Protein AF-A0A2V6WMT2-F1 (afdb_monomer_lite)

Foldseek 3Di:
DDFDAWDDDPNFIKTWDWDWDADPVGIDIDIDIGTDDDDPPPPPPPPPPPPPPPQDKDFQDWDWAAWDWDQDPNDTDTRHDIDIDTDIQTDDPPSVVSPVRVVVVCCVVPCHPNNVVRVVVRVVSVVVVVD

Structure (mmCIF, N/CA/C/O backbone):
data_AF-A0A2V6WMT2-F1
#
_entry.id   AF-A0A2V6WMT2-F1
#
loop_
_atom_site.group_PDB
_atom_site.id
_atom_sit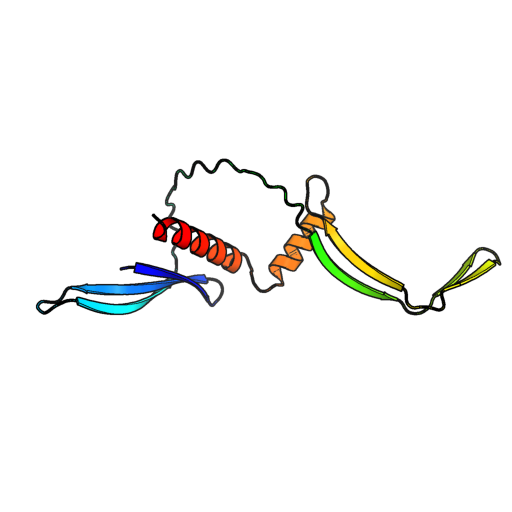e.type_symbol
_atom_site.label_atom_id
_atom_site.label_alt_id
_atom_site.label_comp_id
_atom_site.label_asym_id
_atom_site.label_entity_id
_atom_site.label_seq_id
_atom_site.pdbx_PDB_ins_code
_atom_site.Cartn_x
_atom_site.Cartn_y
_atom_site.Cartn_z
_atom_site.occupancy
_atom_site.B_iso_or_equiv
_atom_site.auth_seq_id
_atom_site.auth_comp_id
_atom_site.auth_asym_id
_atom_site.auth_atom_id
_atom_site.pdbx_PDB_model_num
ATOM 1 N N . MET A 1 1 ? -22.186 -1.987 28.240 1.00 79.44 1 MET A N 1
ATOM 2 C CA . MET A 1 1 ? -21.952 -2.498 26.873 1.00 79.44 1 MET A CA 1
ATOM 3 C C . MET A 1 1 ? -20.519 -2.176 26.512 1.00 79.44 1 MET A C 1
ATOM 5 O O . MET A 1 1 ? -20.097 -1.060 26.785 1.00 79.44 1 MET A O 1
ATOM 9 N N . THR A 1 2 ? -19.805 -3.120 25.910 1.00 86.69 2 THR A N 1
ATOM 10 C CA . THR A 1 2 ? -18.405 -2.937 25.509 1.00 86.69 2 THR A CA 1
ATOM 11 C C . THR A 1 2 ? -18.255 -3.322 24.047 1.00 86.69 2 THR A C 1
ATOM 13 O O . THR A 1 2 ? -18.522 -4.471 23.692 1.00 86.69 2 THR A O 1
ATOM 16 N N . ILE A 1 3 ? -17.851 -2.374 23.197 1.00 87.00 3 ILE A N 1
ATOM 17 C CA . ILE A 1 3 ? -17.506 -2.664 21.801 1.00 87.00 3 ILE A CA 1
ATOM 18 C C . ILE A 1 3 ? -16.121 -3.304 21.791 1.00 87.00 3 ILE A C 1
ATOM 20 O O . ILE A 1 3 ? -15.194 -2.794 22.408 1.00 87.00 3 ILE A O 1
ATOM 24 N N . THR A 1 4 ? -15.999 -4.431 21.098 1.00 85.25 4 THR A N 1
ATOM 25 C CA . THR A 1 4 ? -14.747 -5.197 21.014 1.00 85.25 4 THR A CA 1
ATOM 26 C C . THR A 1 4 ? -14.039 -5.001 19.680 1.00 85.25 4 THR A C 1
ATOM 28 O O . THR A 1 4 ? -12.816 -5.045 19.630 1.00 85.25 4 THR A O 1
ATOM 31 N N . ARG A 1 5 ? -14.797 -4.783 18.597 1.00 81.81 5 ARG A N 1
ATOM 32 C CA . ARG A 1 5 ? -14.277 -4.521 17.249 1.00 81.81 5 ARG A CA 1
ATOM 33 C C . ARG A 1 5 ? -15.369 -3.994 16.326 1.00 81.81 5 ARG A C 1
ATOM 35 O O . ARG A 1 5 ? -16.556 -4.198 16.578 1.00 81.81 5 ARG A O 1
ATOM 42 N N . PHE A 1 6 ? -14.956 -3.433 15.202 1.00 85.25 6 PHE A N 1
ATOM 43 C CA . PHE A 1 6 ? -15.807 -3.151 14.054 1.00 85.25 6 PHE A CA 1
ATOM 44 C C . PHE A 1 6 ? -15.493 -4.111 12.907 1.00 85.25 6 PHE A C 1
ATOM 46 O O . PHE A 1 6 ? -14.350 -4.540 12.725 1.00 85.25 6 PHE A O 1
ATOM 53 N N . VAL A 1 7 ? -16.515 -4.449 12.127 1.00 82.50 7 VAL A N 1
ATOM 54 C CA . VAL A 1 7 ? -16.408 -5.260 10.909 1.00 82.50 7 VAL A CA 1
ATOM 55 C C . VAL A 1 7 ? -17.181 -4.610 9.773 1.00 82.50 7 VAL A C 1
ATOM 57 O O . VAL A 1 7 ? -18.162 -3.913 10.013 1.00 82.50 7 VAL A O 1
ATOM 60 N N . ALA A 1 8 ? -16.759 -4.862 8.537 1.00 80.88 8 ALA A N 1
ATOM 61 C CA . ALA A 1 8 ? -17.549 -4.534 7.357 1.00 80.88 8 ALA A CA 1
ATOM 62 C C . ALA A 1 8 ? -18.468 -5.719 7.018 1.00 80.88 8 ALA A C 1
ATOM 64 O O . ALA A 1 8 ? -17.991 -6.851 6.904 1.00 80.88 8 ALA A O 1
ATOM 65 N N . ARG A 1 9 ? -19.769 -5.476 6.847 1.00 79.25 9 ARG A N 1
ATOM 66 C CA . ARG A 1 9 ? -20.726 -6.430 6.259 1.00 79.25 9 ARG A CA 1
ATOM 67 C C . ARG A 1 9 ? -21.662 -5.683 5.326 1.00 79.25 9 ARG A C 1
ATOM 69 O O . ARG A 1 9 ? -22.117 -4.611 5.691 1.00 79.25 9 ARG A O 1
ATOM 76 N N . ASP A 1 10 ? -21.903 -6.228 4.136 1.00 77.69 10 ASP A N 1
ATOM 77 C CA . ASP A 1 10 ? -22.839 -5.662 3.151 1.00 77.69 10 ASP A CA 1
ATOM 78 C C . ASP A 1 10 ? -22.617 -4.161 2.879 1.00 77.69 10 ASP A C 1
ATOM 80 O O . ASP A 1 10 ? -23.549 -3.386 2.702 1.00 77.69 10 ASP A O 1
ATOM 84 N N . ASN A 1 11 ? -21.342 -3.750 2.855 1.00 75.88 11 ASN A N 1
ATOM 85 C CA . ASN A 1 11 ? -20.913 -2.358 2.691 1.00 75.88 11 ASN A CA 1
ATOM 86 C C . ASN A 1 11 ? -21.409 -1.397 3.798 1.00 75.88 11 ASN A C 1
ATOM 88 O O . ASN A 1 11 ? -21.495 -0.189 3.589 1.00 75.88 11 ASN A O 1
ATOM 92 N N . GLU A 1 12 ? -21.664 -1.915 4.998 1.00 78.38 12 GLU A N 1
ATOM 93 C CA . GLU A 1 12 ? -21.927 -1.156 6.219 1.00 78.38 12 GLU A CA 1
ATOM 94 C C . GLU A 1 12 ? -20.908 -1.507 7.313 1.00 78.38 12 GLU A C 1
ATOM 96 O O . GLU A 1 12 ? -20.399 -2.630 7.402 1.00 78.38 12 GLU A O 1
ATOM 101 N N . ALA A 1 13 ? -20.584 -0.525 8.157 1.00 82.69 13 ALA A N 1
ATOM 102 C CA . ALA A 1 13 ? -19.781 -0.760 9.350 1.00 82.69 13 ALA A CA 1
ATOM 103 C C . ALA A 1 13 ? -20.687 -1.291 10.467 1.00 82.69 13 ALA A C 1
ATOM 105 O O . ALA A 1 13 ? -21.696 -0.674 10.807 1.00 82.69 13 ALA A O 1
ATOM 106 N N . VAL A 1 14 ? -20.302 -2.415 11.062 1.00 87.56 14 VAL A N 1
ATOM 107 C CA . VAL A 1 14 ? -21.027 -3.078 12.148 1.00 87.56 14 VAL A CA 1
ATOM 108 C C . VAL A 1 14 ? -20.121 -3.144 13.372 1.00 87.56 14 VAL A C 1
ATOM 110 O O . VAL A 1 14 ? -19.013 -3.679 13.311 1.00 87.56 14 VAL A O 1
ATOM 113 N N . ALA A 1 15 ? -20.588 -2.604 14.495 1.00 89.00 15 ALA A N 1
ATOM 114 C CA . ALA A 1 15 ? -19.934 -2.734 15.789 1.00 89.00 15 ALA A CA 1
ATOM 115 C C . ALA A 1 15 ? -20.296 -4.086 16.409 1.00 89.00 15 ALA A C 1
ATOM 117 O O . ALA A 1 15 ? -21.474 -4.425 16.510 1.00 89.00 15 ALA A O 1
ATOM 118 N N . VAL A 1 16 ? -19.293 -4.841 16.851 1.00 91.19 16 VAL A N 1
ATOM 119 C CA . VAL A 1 16 ? -19.464 -6.122 17.543 1.00 91.19 16 VAL A CA 1
ATOM 120 C C . VAL A 1 16 ? -18.942 -5.986 18.964 1.00 91.19 16 VAL A C 1
ATOM 122 O O . VAL A 1 16 ? -17.831 -5.501 19.202 1.00 91.19 16 VAL A O 1
ATOM 125 N N . GLY A 1 17 ? -19.734 -6.426 19.933 1.00 91.81 17 GLY A N 1
ATOM 126 C CA . GLY A 1 17 ? -19.382 -6.289 21.335 1.00 91.81 17 GLY A CA 1
ATOM 127 C C . GLY A 1 17 ? -20.230 -7.135 22.260 1.00 91.81 17 GLY A C 1
ATOM 128 O O . GLY A 1 17 ? -21.078 -7.908 21.823 1.00 91.81 17 GLY A O 1
ATOM 129 N N . ASN A 1 18 ? -20.002 -6.948 23.552 1.00 92.56 18 ASN A N 1
ATOM 130 C CA . ASN A 1 18 ? -20.730 -7.636 24.601 1.00 92.56 18 ASN A CA 1
ATOM 131 C C . ASN A 1 18 ? -21.696 -6.658 25.274 1.00 92.56 18 ASN A C 1
ATOM 133 O O . ASN A 1 18 ? -21.309 -5.580 25.744 1.00 92.56 18 ASN A O 1
ATOM 137 N N . LEU A 1 19 ? -22.967 -7.035 25.332 1.00 90.69 19 LEU A N 1
ATOM 138 C CA . LEU A 1 19 ? -23.967 -6.364 26.142 1.00 90.69 19 LEU A CA 1
ATOM 139 C C . LEU A 1 19 ? -24.021 -7.045 27.509 1.00 90.69 19 LEU A C 1
ATOM 141 O O . LEU A 1 19 ? -24.333 -8.228 27.603 1.00 90.69 19 LEU A O 1
ATOM 145 N N . THR A 1 20 ? -23.717 -6.284 28.556 1.00 92.94 20 THR A N 1
ATOM 146 C CA . THR A 1 20 ? -23.836 -6.723 29.948 1.00 92.94 20 THR A CA 1
ATOM 147 C C . THR A 1 20 ? -25.136 -6.181 30.523 1.00 92.94 20 THR A C 1
ATOM 149 O O . THR A 1 20 ? -25.320 -4.964 30.569 1.00 92.94 20 THR A O 1
ATOM 152 N N . ILE A 1 21 ? -26.017 -7.079 30.955 1.00 91.38 21 ILE A N 1
ATOM 153 C CA . ILE A 1 21 ? -27.312 -6.780 31.564 1.00 91.38 21 ILE A CA 1
ATOM 154 C C . ILE A 1 21 ? -27.228 -7.167 33.048 1.00 91.38 21 ILE A C 1
ATOM 156 O O . ILE A 1 21 ? -27.055 -8.351 33.352 1.00 91.38 21 ILE A O 1
ATOM 160 N N . PRO A 1 22 ? -27.326 -6.213 33.987 1.00 90.81 22 PRO A N 1
ATOM 161 C CA . PRO A 1 22 ? -27.422 -6.524 35.409 1.00 90.81 22 PRO A CA 1
ATOM 162 C C . PRO A 1 22 ? -28.707 -7.307 35.711 1.00 90.81 22 PRO A C 1
ATOM 164 O O . PRO A 1 22 ? -29.770 -7.014 35.169 1.00 90.81 22 PRO A O 1
ATOM 167 N N . THR A 1 23 ? -28.618 -8.285 36.602 1.00 90.44 23 THR A N 1
ATOM 168 C CA . THR A 1 23 ? -29.734 -9.105 37.089 1.00 90.44 23 THR A CA 1
ATOM 169 C C . THR A 1 23 ? -29.702 -9.146 38.615 1.00 90.44 23 THR A C 1
ATOM 171 O O . THR A 1 23 ? -28.683 -8.827 39.225 1.00 90.44 23 THR A O 1
ATOM 174 N N . ALA A 1 24 ? -30.790 -9.586 39.249 1.00 87.75 24 ALA A N 1
ATOM 175 C CA . ALA A 1 24 ? -30.844 -9.714 40.708 1.00 87.75 24 ALA A CA 1
ATOM 176 C C . ALA A 1 24 ? -29.779 -10.675 41.286 1.00 87.75 24 ALA A C 1
ATOM 178 O O . ALA A 1 24 ? -29.438 -10.572 42.459 1.00 87.75 24 ALA A O 1
ATOM 179 N N . THR A 1 25 ? -29.241 -11.591 40.472 1.00 90.69 25 THR A N 1
ATOM 180 C CA . THR A 1 25 ? -28.282 -12.632 40.882 1.00 90.69 25 THR A CA 1
ATOM 181 C C . THR A 1 25 ? -26.871 -12.442 40.309 1.00 90.69 25 THR A C 1
ATOM 183 O O . THR A 1 25 ? -26.028 -13.318 40.482 1.00 90.69 25 THR A O 1
ATOM 186 N N . GLY A 1 26 ? -26.591 -11.343 39.600 1.00 90.56 26 GLY A N 1
ATOM 187 C CA . GLY A 1 26 ? -25.306 -11.123 38.921 1.00 90.56 26 GLY A CA 1
ATOM 188 C C . GLY A 1 26 ? -25.465 -10.343 37.618 1.00 90.56 26 GLY A C 1
ATOM 189 O O . GLY A 1 26 ? -26.318 -9.468 37.523 1.00 90.56 26 GLY A O 1
ATOM 190 N N . ALA A 1 27 ? -24.688 -10.662 36.583 1.00 90.38 27 ALA A N 1
ATOM 191 C CA . ALA A 1 27 ? -24.825 -10.038 35.267 1.00 90.38 27 ALA A CA 1
ATOM 192 C C . ALA A 1 27 ? -24.872 -11.086 34.151 1.00 90.38 27 ALA A C 1
ATOM 194 O O . ALA A 1 27 ? -24.102 -12.044 34.156 1.00 90.38 27 ALA A O 1
ATOM 195 N N . MET A 1 28 ? -25.756 -10.880 33.178 1.00 92.00 28 MET A N 1
ATOM 196 C CA . MET A 1 28 ? -25.826 -11.670 31.953 1.00 92.00 28 MET A CA 1
ATOM 197 C C . MET A 1 28 ? -25.044 -10.949 30.852 1.00 92.00 28 MET A C 1
ATOM 199 O O . MET A 1 28 ? -25.241 -9.754 30.641 1.00 92.00 28 MET A O 1
ATOM 203 N N . VAL A 1 29 ? -24.146 -11.655 30.161 1.00 91.25 29 VAL A N 1
ATOM 204 C CA . VAL A 1 29 ? -23.325 -11.098 29.075 1.00 91.25 29 VAL A CA 1
ATOM 205 C C . VAL A 1 29 ? -23.680 -11.800 27.771 1.00 91.25 29 VAL A C 1
ATOM 207 O O . VAL A 1 29 ? -23.605 -13.023 27.695 1.00 91.25 29 VAL A O 1
ATOM 210 N N . MET A 1 30 ? -24.058 -11.034 26.748 1.00 92.44 30 MET A N 1
ATOM 211 C CA . MET A 1 30 ? -24.446 -11.567 25.438 1.00 92.44 30 MET A CA 1
ATOM 212 C C . MET A 1 30 ? -23.692 -10.857 24.307 1.00 92.44 30 MET A C 1
ATOM 214 O O . MET A 1 30 ? -23.537 -9.633 24.367 1.00 92.44 30 MET A O 1
ATOM 218 N N . PRO A 1 31 ? -23.241 -11.579 23.264 1.00 89.94 31 PRO A N 1
ATOM 219 C CA . PRO A 1 31 ? -22.673 -10.949 22.083 1.00 89.94 31 PRO A CA 1
ATOM 220 C C . PRO A 1 31 ? -23.774 -10.235 21.294 1.00 89.94 31 PRO A C 1
ATOM 222 O O . PRO A 1 31 ? -24.850 -10.784 21.058 1.00 89.94 31 PRO A O 1
ATOM 225 N N . VAL A 1 32 ? -23.490 -9.012 20.864 1.00 90.56 32 VAL A N 1
ATOM 226 C CA . VAL A 1 32 ? -24.377 -8.191 20.039 1.00 90.56 32 VAL A CA 1
ATOM 227 C C . VAL A 1 32 ? -23.607 -7.622 18.851 1.00 90.56 32 VAL A C 1
ATOM 229 O O . VAL A 1 32 ? -22.411 -7.332 18.943 1.00 90.56 32 VAL A O 1
ATOM 232 N N . ALA A 1 33 ? -24.306 -7.457 17.731 1.00 88.81 33 ALA A N 1
ATOM 233 C CA . ALA A 1 33 ? -23.818 -6.767 16.546 1.00 88.81 33 ALA A CA 1
ATOM 234 C C . ALA A 1 33 ? -24.833 -5.690 16.156 1.00 88.81 33 ALA A C 1
ATOM 236 O O . ALA A 1 33 ? -26.036 -5.946 16.179 1.00 88.81 33 ALA A O 1
ATOM 237 N N . MET A 1 34 ? -24.361 -4.488 15.839 1.00 86.69 34 MET A N 1
ATOM 238 C CA . MET A 1 34 ? -25.227 -3.354 15.514 1.00 86.69 34 MET A CA 1
ATOM 239 C C . MET A 1 34 ? -24.599 -2.454 14.456 1.00 86.69 34 MET A C 1
ATOM 241 O O . MET A 1 34 ? -23.382 -2.261 14.440 1.00 86.69 34 MET A O 1
ATOM 245 N N . ASN A 1 35 ? -25.432 -1.897 13.580 1.00 85.50 35 ASN A N 1
ATOM 246 C CA . ASN A 1 35 ? -24.966 -1.024 12.507 1.00 85.50 35 ASN A CA 1
ATOM 247 C C . ASN A 1 35 ? -24.485 0.305 13.097 1.00 85.50 35 ASN A C 1
ATOM 249 O O . ASN A 1 35 ? -25.105 0.874 13.999 1.00 85.50 35 ASN A O 1
ATOM 253 N N . VAL A 1 36 ? -23.362 0.804 12.587 1.00 80.06 36 VAL A N 1
ATOM 254 C CA . VAL A 1 36 ? -22.799 2.086 13.004 1.00 80.06 36 VAL A CA 1
ATOM 255 C C . VAL A 1 36 ? -23.546 3.201 12.285 1.00 80.06 36 VAL A C 1
ATOM 257 O O . VAL A 1 36 ? -23.329 3.462 11.103 1.00 80.06 36 VAL A O 1
ATOM 260 N N . VAL A 1 37 ? -24.415 3.895 13.015 1.00 76.19 37 VAL A N 1
ATOM 261 C CA . VAL A 1 37 ? -25.040 5.128 12.532 1.00 76.19 37 VAL A CA 1
ATOM 262 C C . VAL A 1 37 ? -24.032 6.265 12.685 1.00 76.19 37 VAL A C 1
ATOM 264 O O . VAL A 1 37 ? -23.467 6.459 13.762 1.00 76.19 37 VAL A O 1
ATOM 267 N N . ARG A 1 38 ? -23.786 7.022 11.609 1.00 61.66 38 ARG A N 1
ATOM 268 C CA . ARG A 1 38 ? -22.893 8.190 11.625 1.00 61.66 38 ARG A CA 1
ATOM 269 C C . ARG A 1 38 ? -23.488 9.289 12.511 1.00 61.66 38 ARG A C 1
ATOM 271 O O . ARG A 1 38 ? -24.209 10.155 12.032 1.00 61.66 38 ARG A O 1
ATOM 278 N N . GLY A 1 39 ? -23.191 9.254 13.805 1.00 57.19 39 GLY A N 1
ATOM 279 C CA . GLY A 1 39 ? -23.400 10.392 14.690 1.00 57.19 39 GLY A CA 1
ATOM 280 C C . GLY A 1 39 ? -22.332 11.448 14.419 1.00 57.19 39 GLY A C 1
ATOM 281 O O . GLY A 1 39 ? -21.149 11.122 14.327 1.00 57.19 39 GLY A O 1
ATOM 282 N N . THR A 1 40 ? -22.716 12.717 14.307 1.00 45.00 40 THR A N 1
ATOM 283 C CA . THR A 1 40 ? -21.773 13.844 14.299 1.00 45.00 40 THR A CA 1
ATOM 284 C C . THR A 1 40 ? -21.232 14.065 15.713 1.00 45.00 40 THR A C 1
ATOM 286 O O . THR A 1 40 ? -21.515 15.076 16.351 1.00 45.00 40 THR A O 1
ATOM 289 N N . ALA A 1 41 ? -20.481 13.105 16.249 1.00 48.19 41 ALA A N 1
ATOM 290 C CA . ALA A 1 41 ? -19.654 13.360 17.415 1.00 48.19 41 ALA A CA 1
ATOM 291 C C . ALA A 1 41 ? -18.445 14.163 16.925 1.00 48.19 41 ALA A C 1
ATOM 293 O O . ALA A 1 41 ? -17.525 13.610 16.322 1.00 48.19 41 ALA A O 1
ATOM 294 N N . GLN A 1 42 ? -18.470 15.483 17.131 1.00 41.38 42 GLN A N 1
ATOM 295 C CA . GLN A 1 42 ? -17.279 16.316 16.997 1.00 41.38 42 GLN A CA 1
ATOM 296 C C . GLN A 1 42 ? -16.304 15.912 18.100 1.00 41.38 42 GLN A C 1
ATOM 298 O O . GLN A 1 42 ? -16.263 16.492 19.180 1.00 41.38 42 GLN A O 1
ATOM 303 N N . LEU A 1 43 ? -15.525 14.871 17.833 1.00 45.12 43 LEU A N 1
ATOM 304 C CA . LEU A 1 43 ? -14.308 14.624 18.573 1.00 45.12 43 LEU A CA 1
ATOM 305 C C . LEU A 1 43 ? -13.365 15.760 18.186 1.00 45.12 43 LEU A C 1
ATOM 307 O O . LEU A 1 43 ? -12.844 15.782 17.071 1.00 45.12 43 LEU A O 1
ATOM 311 N N . THR A 1 44 ? -13.155 16.719 19.084 1.00 41.50 44 THR A N 1
ATOM 312 C CA . THR A 1 44 ? -12.048 17.675 18.993 1.00 41.50 44 THR A CA 1
ATOM 313 C C . THR A 1 44 ? -10.744 16.919 19.252 1.00 41.50 44 THR A C 1
ATOM 315 O O . THR A 1 44 ? -10.066 17.123 20.254 1.00 41.50 44 THR A O 1
ATOM 318 N N . GLN A 1 45 ? -10.414 15.971 18.375 1.00 40.09 45 GLN A N 1
ATOM 319 C CA . GLN A 1 45 ? -9.081 15.411 18.306 1.00 40.09 45 GLN A CA 1
ATOM 320 C C . GLN A 1 45 ? -8.219 16.487 17.673 1.00 40.09 45 GLN A C 1
ATOM 322 O O . GLN A 1 45 ? -8.245 16.701 16.461 1.00 40.09 45 GLN A O 1
ATOM 327 N N . GLN A 1 46 ? -7.450 17.170 18.512 1.00 40.81 46 GLN A N 1
ATOM 328 C CA . GLN A 1 46 ? -6.274 17.899 18.075 1.00 40.81 46 GLN A CA 1
ATOM 329 C C . GLN A 1 46 ? -5.223 16.871 17.644 1.00 40.81 46 GLN A C 1
ATOM 331 O O . GLN A 1 46 ? -4.218 16.649 18.309 1.00 40.81 46 GLN A O 1
ATOM 336 N N . ALA A 1 47 ? -5.504 16.190 16.534 1.00 40.72 47 ALA A N 1
ATOM 337 C CA . ALA A 1 47 ? -4.505 15.468 15.786 1.00 40.72 47 ALA A CA 1
ATOM 338 C C . ALA A 1 47 ? -3.606 16.543 15.186 1.00 40.72 47 ALA A C 1
ATOM 340 O O . ALA A 1 47 ? -3.990 17.233 14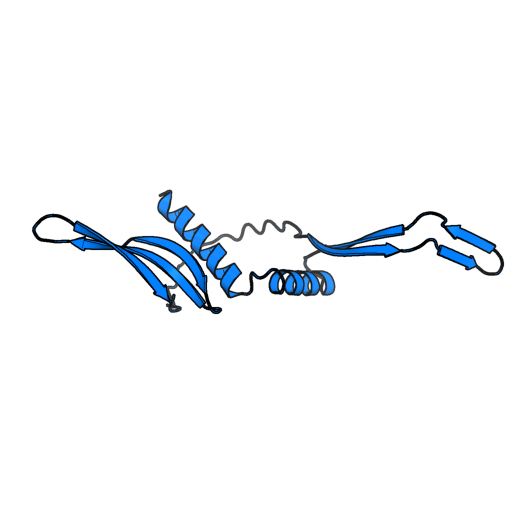.244 1.00 40.72 47 ALA A O 1
ATOM 341 N N . THR A 1 48 ? -2.416 16.724 15.747 1.00 36.22 48 THR A N 1
ATOM 342 C CA . THR A 1 48 ? -1.320 17.228 14.934 1.00 36.22 48 THR A CA 1
ATOM 343 C C . THR A 1 48 ? -1.118 16.172 13.851 1.00 36.22 48 THR A C 1
ATOM 345 O O . THR A 1 48 ? -0.810 15.022 14.177 1.00 36.22 48 THR A O 1
ATOM 348 N N . PRO A 1 49 ? -1.350 16.478 12.563 1.00 40.84 49 PRO A N 1
ATOM 349 C CA . PRO A 1 49 ? -0.956 15.553 11.530 1.00 40.84 49 PRO A CA 1
ATOM 350 C C . PRO A 1 49 ? 0.570 15.586 11.538 1.00 40.84 49 PRO A C 1
ATOM 352 O O . PRO A 1 49 ? 1.197 16.425 10.897 1.00 40.84 49 PRO A O 1
ATOM 355 N N . ALA A 1 50 ? 1.191 14.669 12.276 1.00 40.19 50 ALA A N 1
ATOM 356 C CA . ALA A 1 50 ? 2.484 14.178 11.859 1.00 40.19 50 ALA A CA 1
ATOM 357 C C . ALA A 1 50 ? 2.214 13.485 10.520 1.00 40.19 50 ALA A C 1
ATOM 359 O O . ALA A 1 50 ? 1.908 12.296 10.463 1.00 40.19 50 ALA A O 1
ATOM 360 N N . GLN A 1 51 ? 2.232 14.275 9.442 1.00 40.59 51 GLN A N 1
ATOM 361 C CA . GLN A 1 51 ? 2.362 13.783 8.085 1.00 40.59 51 GLN A CA 1
ATOM 362 C C . GLN A 1 51 ? 3.722 13.102 8.024 1.00 40.59 51 GLN A C 1
ATOM 364 O O . GLN A 1 51 ? 4.710 13.656 7.549 1.00 40.59 51 GLN A O 1
ATOM 369 N N . ILE A 1 52 ? 3.767 11.863 8.500 1.00 35.78 52 ILE A N 1
ATOM 370 C CA . ILE A 1 52 ? 4.671 10.900 7.924 1.00 35.78 52 ILE A CA 1
ATOM 371 C C . ILE A 1 52 ? 4.151 10.742 6.501 1.00 35.78 52 ILE A C 1
ATOM 373 O O . ILE A 1 52 ? 3.256 9.947 6.223 1.00 35.78 52 ILE A O 1
ATOM 377 N N . THR A 1 53 ? 4.678 11.564 5.595 1.00 42.34 53 THR A N 1
ATOM 378 C CA . THR A 1 53 ? 4.653 11.302 4.160 1.00 42.34 53 THR A CA 1
ATOM 379 C C . THR A 1 53 ? 5.565 10.105 3.922 1.00 42.34 53 THR A C 1
ATOM 381 O O . THR A 1 53 ? 6.598 10.186 3.268 1.00 42.34 53 THR A O 1
ATOM 384 N N . GLN A 1 54 ? 5.197 8.956 4.494 1.00 45.62 54 GLN A N 1
ATOM 385 C CA . GLN A 1 54 ? 5.629 7.696 3.938 1.00 45.62 54 GLN A CA 1
ATOM 386 C C . GLN A 1 54 ? 5.047 7.723 2.543 1.00 45.62 54 GLN A C 1
ATOM 388 O O . GLN A 1 54 ? 3.831 7.702 2.360 1.00 45.62 54 GLN A O 1
ATOM 393 N N . GLN A 1 55 ? 5.937 7.933 1.586 1.00 54.31 55 GLN A N 1
ATOM 394 C CA . GLN A 1 55 ? 5.643 7.910 0.177 1.00 54.31 55 GLN A CA 1
ATOM 395 C C . GLN A 1 55 ? 5.134 6.498 -0.103 1.00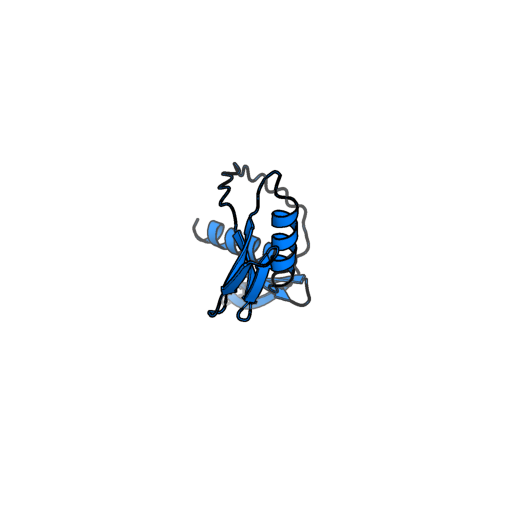 54.31 55 GLN A C 1
ATOM 397 O O . GLN A 1 55 ? 5.911 5.566 -0.299 1.00 54.31 55 GLN A O 1
ATOM 402 N N . ALA A 1 56 ? 3.823 6.313 0.044 1.00 66.38 56 ALA A N 1
ATOM 403 C CA . ALA A 1 56 ? 3.205 5.014 -0.074 1.00 66.38 56 ALA A CA 1
ATOM 404 C C . ALA A 1 56 ? 3.338 4.627 -1.541 1.00 66.38 56 ALA A C 1
ATOM 406 O O . ALA A 1 56 ? 2.835 5.314 -2.437 1.00 66.38 56 ALA A O 1
ATOM 407 N N . THR A 1 57 ? 4.122 3.583 -1.782 1.00 75.00 57 THR A N 1
ATOM 408 C CA . THR A 1 57 ? 4.236 2.987 -3.103 1.00 75.00 57 THR A CA 1
ATOM 409 C C . THR A 1 57 ? 3.240 1.846 -3.176 1.00 75.00 57 THR A C 1
ATOM 411 O O . THR A 1 57 ? 3.145 1.039 -2.253 1.00 75.00 57 THR A O 1
ATOM 414 N N . CYS A 1 58 ? 2.465 1.800 -4.254 1.00 79.62 58 CYS A N 1
ATOM 415 C CA . CYS A 1 58 ? 1.555 0.691 -4.517 1.00 79.62 58 CYS A CA 1
ATOM 416 C C . CYS A 1 58 ? 2.090 -0.067 -5.723 1.00 79.62 58 CYS A C 1
ATOM 418 O O . CYS A 1 58 ? 2.402 0.539 -6.754 1.00 79.62 58 CYS A O 1
ATOM 420 N N . GLN A 1 59 ? 2.219 -1.386 -5.600 1.00 81.12 59 GLN A N 1
ATOM 421 C CA . GLN A 1 59 ? 2.544 -2.224 -6.746 1.00 81.12 59 GLN A CA 1
ATOM 422 C C . GLN A 1 59 ? 1.352 -2.208 -7.708 1.00 81.12 59 GLN A C 1
ATOM 424 O O . GLN A 1 59 ? 0.248 -2.577 -7.320 1.00 81.12 59 GLN A O 1
ATOM 429 N N . ILE A 1 60 ? 1.574 -1.780 -8.953 1.00 84.44 60 ILE A N 1
ATOM 430 C CA . ILE A 1 60 ? 0.508 -1.669 -9.958 1.00 84.44 60 ILE A CA 1
ATOM 431 C C . ILE A 1 60 ? 0.520 -2.869 -10.893 1.00 84.44 60 ILE A C 1
ATOM 433 O O . ILE A 1 60 ? -0.509 -3.504 -11.102 1.00 84.44 60 ILE A O 1
ATOM 437 N N . LEU A 1 61 ? 1.681 -3.176 -11.471 1.00 82.94 61 LEU A N 1
ATOM 438 C CA . LEU A 1 61 ? 1.797 -4.229 -12.471 1.00 82.94 61 LEU A CA 1
ATOM 439 C C . LEU A 1 61 ? 3.198 -4.834 -12.463 1.00 82.94 61 LEU A C 1
ATOM 441 O O . LEU A 1 61 ? 4.199 -4.116 -12.448 1.00 82.94 61 LEU A O 1
ATOM 445 N N . ASN A 1 62 ? 3.250 -6.161 -12.525 1.00 87.94 62 ASN A N 1
ATOM 446 C CA . ASN A 1 62 ? 4.439 -6.900 -12.919 1.00 87.94 62 ASN A CA 1
ATOM 447 C C . ASN A 1 62 ? 4.212 -7.414 -14.343 1.00 87.94 62 ASN A C 1
ATOM 449 O O . ASN A 1 62 ? 3.237 -8.119 -14.600 1.00 87.94 62 ASN A O 1
ATOM 453 N N . LEU A 1 63 ? 5.086 -7.024 -15.266 1.00 87.56 63 LEU A N 1
ATOM 454 C CA . LEU A 1 63 ? 5.014 -7.437 -16.660 1.00 87.56 63 LEU A CA 1
ATOM 455 C C . LEU A 1 63 ? 6.326 -8.102 -17.049 1.00 87.56 63 LEU A C 1
ATOM 457 O O . LEU A 1 63 ? 7.384 -7.484 -16.981 1.00 87.56 63 LEU A O 1
ATOM 461 N N . THR A 1 64 ? 6.251 -9.352 -17.491 1.00 91.19 64 THR A N 1
ATOM 462 C CA . THR A 1 64 ? 7.393 -10.038 -18.097 1.00 91.19 64 THR A CA 1
ATOM 463 C C . THR A 1 64 ? 7.238 -9.974 -19.607 1.00 91.19 64 THR A C 1
ATOM 465 O O . THR A 1 64 ? 6.317 -10.563 -20.171 1.00 91.19 64 THR A O 1
ATOM 468 N N . LEU A 1 65 ? 8.120 -9.226 -20.257 1.00 91.19 65 LEU A N 1
ATOM 469 C CA . LEU A 1 65 ? 8.196 -9.158 -21.708 1.00 91.19 65 LEU A CA 1
ATOM 470 C C . LEU A 1 65 ? 8.999 -10.349 -22.231 1.00 91.19 65 LEU A C 1
ATOM 472 O O . LEU A 1 65 ? 10.018 -10.729 -21.650 1.00 91.19 65 LEU A O 1
ATOM 476 N N . ALA A 1 66 ? 8.545 -10.914 -23.348 1.00 91.94 66 ALA A N 1
ATOM 477 C CA . ALA A 1 66 ? 9.307 -11.901 -24.102 1.00 91.94 66 ALA A CA 1
ATOM 478 C C . ALA A 1 66 ? 10.621 -11.288 -24.639 1.00 91.94 66 ALA A C 1
ATOM 480 O O . ALA A 1 66 ? 10.746 -10.060 -24.672 1.00 91.94 66 ALA A O 1
ATOM 481 N N . PRO A 1 67 ? 11.591 -12.117 -25.069 1.00 94.56 67 PRO A N 1
ATOM 482 C CA . PRO A 1 67 ? 12.788 -11.643 -25.760 1.00 94.56 67 PRO A CA 1
ATOM 483 C C . PRO A 1 67 ? 12.452 -10.662 -26.891 1.00 94.56 67 PRO A C 1
ATOM 485 O O . PRO A 1 67 ? 11.473 -10.853 -27.618 1.00 94.56 67 PRO A O 1
ATOM 488 N N . LEU A 1 68 ? 13.248 -9.601 -27.020 1.00 94.00 68 LEU A N 1
ATOM 489 C CA . LEU A 1 68 ? 12.988 -8.500 -27.950 1.00 94.00 68 LEU A CA 1
ATOM 490 C C . LEU A 1 68 ? 14.080 -8.420 -29.012 1.00 94.00 68 LEU A C 1
ATOM 492 O O . LEU A 1 68 ? 15.262 -8.565 -28.709 1.00 94.00 68 LEU A O 1
ATOM 496 N N . THR A 1 69 ? 13.684 -8.085 -30.236 1.00 92.94 69 THR A N 1
ATOM 497 C CA . THR A 1 69 ? 14.611 -7.738 -31.316 1.00 92.94 69 THR A CA 1
ATOM 498 C C . THR A 1 69 ? 14.275 -6.342 -31.816 1.00 92.94 69 THR A C 1
ATOM 500 O O . THR A 1 69 ? 13.139 -6.071 -32.206 1.00 92.94 69 THR A O 1
ATOM 503 N N . LEU A 1 70 ? 15.257 -5.445 -31.798 1.00 93.62 70 LEU A N 1
ATOM 504 C CA . LEU A 1 70 ? 15.126 -4.070 -32.269 1.00 93.62 70 LEU A CA 1
ATOM 505 C C . LEU A 1 70 ? 15.971 -3.887 -33.529 1.00 93.62 70 LEU A C 1
ATOM 507 O O . LEU A 1 70 ? 17.132 -4.288 -33.562 1.00 93.62 70 LEU A O 1
ATOM 511 N N . ASN A 1 71 ? 15.403 -3.250 -34.553 1.00 93.12 71 ASN A N 1
ATOM 512 C CA . ASN A 1 71 ? 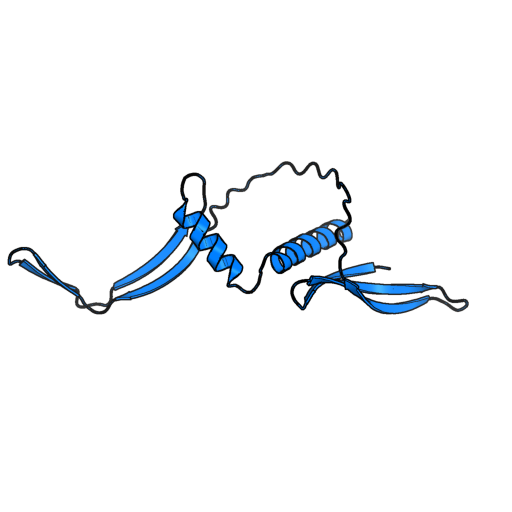16.147 -2.801 -35.727 1.00 93.12 71 ASN A CA 1
ATOM 513 C C . ASN A 1 71 ? 16.257 -1.275 -35.686 1.00 93.12 71 ASN A C 1
ATOM 515 O O . ASN A 1 71 ? 15.270 -0.567 -35.883 1.00 93.12 71 ASN A O 1
ATOM 519 N N . LEU A 1 72 ? 17.459 -0.778 -35.408 1.00 92.50 72 LEU A N 1
ATOM 520 C CA . LEU A 1 72 ? 17.756 0.646 -35.314 1.00 92.50 72 LEU A CA 1
ATOM 521 C C . LEU A 1 72 ? 18.547 1.079 -36.548 1.00 92.50 72 LEU A C 1
ATOM 523 O O . LEU A 1 72 ? 19.773 1.129 -36.524 1.00 92.50 72 LEU A O 1
ATOM 527 N N . LEU A 1 73 ? 17.831 1.369 -37.640 1.00 91.44 73 LEU A N 1
ATOM 528 C CA . LEU A 1 73 ? 18.410 1.827 -38.913 1.00 91.44 73 LEU A CA 1
ATOM 529 C C . LEU A 1 73 ? 19.498 0.882 -39.459 1.00 91.44 73 LEU A C 1
ATOM 531 O O . LEU A 1 73 ? 20.538 1.325 -39.940 1.00 91.44 73 LEU A O 1
ATOM 535 N N . GLY A 1 74 ? 19.261 -0.428 -39.380 1.00 89.31 74 GLY A N 1
ATOM 536 C CA . GLY A 1 74 ? 20.197 -1.450 -39.855 1.00 89.31 74 GLY A CA 1
ATOM 537 C C . GLY A 1 74 ? 21.092 -2.050 -38.770 1.00 89.31 74 GLY A C 1
ATOM 538 O O . GLY A 1 74 ? 21.774 -3.033 -39.048 1.00 89.31 74 GLY A O 1
ATOM 539 N N . LEU A 1 75 ? 21.057 -1.538 -37.534 1.00 90.94 75 LEU A N 1
ATOM 540 C CA . LEU A 1 75 ? 21.654 -2.213 -36.380 1.00 90.94 75 LEU A CA 1
ATOM 541 C C . LEU A 1 75 ? 20.625 -3.137 -35.721 1.00 90.94 75 LEU A C 1
ATOM 543 O O . LEU A 1 75 ? 19.630 -2.669 -35.162 1.00 90.94 75 LEU A O 1
ATOM 547 N N . VAL A 1 76 ? 20.874 -4.445 -35.789 1.00 94.06 76 VAL A N 1
ATOM 548 C CA . VAL A 1 76 ? 20.039 -5.461 -35.137 1.00 94.06 76 VAL A CA 1
ATOM 549 C C . VAL A 1 76 ? 20.539 -5.670 -33.713 1.00 94.06 76 VAL A C 1
ATOM 551 O O . VAL A 1 76 ? 21.683 -6.065 -33.500 1.00 94.06 76 VAL A O 1
ATOM 554 N N . VAL A 1 77 ? 19.673 -5.389 -32.744 1.00 93.12 77 VAL A N 1
ATOM 555 C CA . VAL A 1 77 ? 19.930 -5.600 -31.319 1.00 93.12 77 VAL A CA 1
ATOM 556 C C . VAL A 1 77 ? 18.983 -6.677 -30.817 1.00 93.12 77 VAL A C 1
ATOM 558 O O . VAL A 1 77 ? 17.765 -6.529 -30.911 1.00 93.12 77 VAL A O 1
ATOM 561 N N . GLU A 1 78 ? 19.544 -7.746 -30.266 1.00 95.00 78 GLU A N 1
ATOM 562 C CA . GLU A 1 78 ? 18.794 -8.849 -29.672 1.00 95.00 78 GLU A CA 1
ATOM 563 C C . GLU A 1 78 ? 18.897 -8.788 -28.149 1.00 95.00 78 GLU A C 1
ATOM 565 O O . GLU A 1 78 ? 19.985 -8.695 -27.579 1.00 95.00 78 GLU A O 1
ATOM 570 N N . ILE A 1 79 ? 17.746 -8.851 -27.486 1.00 94.25 79 ILE A N 1
ATOM 571 C CA . ILE A 1 79 ? 17.611 -8.978 -26.038 1.00 94.25 79 ILE A CA 1
ATOM 572 C C . ILE A 1 79 ? 17.072 -10.393 -25.792 1.00 94.25 79 ILE A C 1
ATOM 574 O O . ILE A 1 79 ? 15.855 -10.585 -25.767 1.00 94.25 79 ILE A O 1
ATOM 578 N N . PRO A 1 80 ? 17.957 -11.404 -25.674 1.00 91.06 80 PRO A N 1
ATOM 579 C CA . PRO A 1 80 ? 17.567 -12.817 -25.687 1.00 91.06 80 PRO A CA 1
ATOM 580 C C . PRO A 1 80 ? 16.889 -13.273 -24.390 1.00 91.06 80 PRO A C 1
ATOM 582 O O . PRO A 1 80 ? 16.228 -14.308 -24.370 1.00 91.06 80 PRO A O 1
ATOM 585 N N . ASN A 1 81 ? 17.048 -12.510 -23.308 1.00 93.25 81 ASN A N 1
ATOM 586 C CA . ASN A 1 81 ? 16.460 -12.815 -22.011 1.00 93.25 81 ASN A CA 1
ATOM 587 C C . ASN A 1 81 ? 15.164 -12.013 -21.802 1.00 93.25 81 ASN A C 1
ATOM 589 O O . ASN A 1 81 ? 15.094 -10.861 -22.239 1.00 93.25 81 ASN A O 1
ATOM 593 N N . PRO A 1 82 ? 14.162 -12.572 -21.099 1.00 90.38 82 PRO A N 1
ATOM 594 C CA . PRO A 1 82 ? 12.955 -11.839 -20.735 1.00 90.38 82 PRO A CA 1
ATOM 595 C C . PRO A 1 82 ? 13.259 -10.563 -19.945 1.00 90.38 82 PRO A C 1
ATOM 597 O O . PRO A 1 82 ? 14.110 -10.559 -19.052 1.00 90.38 82 PRO A O 1
ATOM 600 N N . VAL A 1 83 ? 12.522 -9.492 -20.239 1.00 91.44 83 VAL A N 1
ATOM 601 C CA . VAL A 1 83 ? 12.621 -8.225 -19.502 1.00 91.44 83 VAL A CA 1
ATOM 602 C C . VAL A 1 83 ? 11.490 -8.161 -18.486 1.00 91.44 83 VAL A C 1
ATOM 604 O O . VAL A 1 83 ? 10.318 -8.141 -18.854 1.00 91.44 83 VAL A O 1
ATOM 607 N N . VAL A 1 84 ? 11.838 -8.114 -17.202 1.00 90.75 84 VAL A N 1
ATOM 608 C CA . VAL A 1 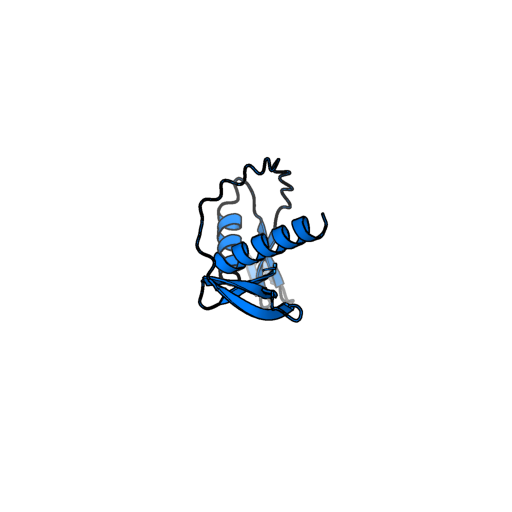84 ? 10.863 -7.988 -16.113 1.00 90.75 84 VAL A CA 1
ATOM 609 C C . VAL A 1 84 ? 10.707 -6.519 -15.742 1.00 90.75 84 VAL A C 1
ATOM 611 O O . VAL A 1 84 ? 11.654 -5.876 -15.290 1.00 90.75 84 VAL A O 1
ATOM 614 N N . LEU A 1 85 ? 9.498 -5.994 -15.914 1.00 89.94 85 LEU A N 1
ATOM 615 C CA . LEU A 1 85 ? 9.120 -4.639 -15.538 1.00 89.94 85 LEU A CA 1
ATOM 616 C C . LEU A 1 85 ? 8.266 -4.676 -14.274 1.00 89.94 85 LEU A C 1
ATOM 618 O O . LEU A 1 85 ? 7.173 -5.243 -14.257 1.00 89.94 85 LEU A O 1
ATOM 622 N N . ASN A 1 86 ? 8.764 -4.025 -13.227 1.00 90.56 86 ASN A N 1
ATOM 623 C CA . ASN A 1 86 ? 8.019 -3.777 -12.001 1.00 90.56 86 ASN A CA 1
ATOM 624 C C . ASN A 1 86 ? 7.555 -2.323 -12.001 1.00 90.56 86 ASN A C 1
ATOM 626 O O . ASN A 1 86 ? 8.378 -1.408 -11.951 1.00 90.56 86 ASN A O 1
ATOM 630 N N . ILE A 1 87 ? 6.244 -2.112 -12.083 1.00 88.06 87 ILE A N 1
ATOM 631 C CA . ILE A 1 87 ? 5.643 -0.782 -12.154 1.00 88.06 87 ILE A CA 1
ATOM 632 C C . ILE A 1 87 ? 5.006 -0.462 -10.805 1.00 88.06 87 ILE A C 1
ATOM 634 O O . ILE A 1 87 ? 4.076 -1.141 -10.359 1.00 88.06 87 ILE A O 1
ATOM 638 N N . PHE A 1 88 ? 5.496 0.607 -10.182 1.00 89.31 88 PHE A N 1
ATOM 639 C CA . PHE A 1 88 ? 5.000 1.126 -8.913 1.00 89.31 88 PHE A CA 1
ATOM 640 C C . PHE A 1 88 ? 4.372 2.500 -9.119 1.00 89.31 88 PHE A C 1
ATOM 642 O O . PHE A 1 88 ? 4.940 3.362 -9.791 1.00 89.31 88 PHE A O 1
ATOM 649 N N . ALA A 1 89 ? 3.215 2.720 -8.507 1.00 85.75 89 ALA A N 1
ATOM 650 C CA . ALA A 1 89 ? 2.658 4.051 -8.350 1.00 85.75 89 ALA A CA 1
ATOM 651 C C . ALA A 1 89 ? 3.264 4.684 -7.103 1.00 85.75 89 ALA A C 1
ATOM 653 O O . ALA A 1 89 ? 3.297 4.069 -6.039 1.00 85.75 89 ALA A O 1
ATOM 654 N N . VAL A 1 90 ? 3.733 5.919 -7.242 1.00 87.44 90 VAL A N 1
ATOM 655 C CA . VAL A 1 90 ? 4.324 6.690 -6.151 1.00 87.44 90 VAL A CA 1
ATOM 656 C C . VAL A 1 90 ? 3.362 7.811 -5.783 1.00 87.44 90 VAL A C 1
ATOM 658 O O . VAL A 1 90 ? 3.101 8.693 -6.603 1.00 87.44 90 VAL A O 1
ATOM 661 N N . GLN A 1 91 ? 2.836 7.796 -4.560 1.00 83.25 91 GLN A N 1
ATOM 662 C CA . GLN A 1 91 ? 1.963 8.867 -4.083 1.00 83.25 91 GLN A CA 1
ATOM 663 C C . GLN A 1 91 ? 2.747 10.139 -3.730 1.00 83.25 91 GLN A C 1
ATOM 665 O O . GLN A 1 91 ? 3.918 10.079 -3.354 1.00 83.25 91 GLN A O 1
ATOM 670 N N . GLY A 1 92 ? 2.102 11.301 -3.852 1.00 81.44 92 GLY A N 1
ATOM 671 C CA . GLY A 1 92 ? 2.676 12.592 -3.462 1.00 81.44 92 GLY A CA 1
ATOM 672 C C . GLY A 1 92 ? 2.097 13.795 -4.208 1.00 81.44 92 GLY A C 1
ATOM 673 O O . GLY A 1 92 ? 1.350 13.656 -5.180 1.00 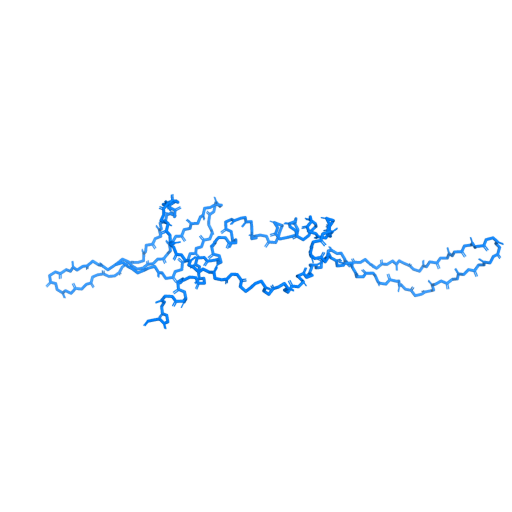81.44 92 GLY A O 1
ATOM 674 N N . ALA A 1 93 ? 2.453 15.002 -3.764 1.00 78.75 93 ALA A N 1
ATOM 675 C CA . ALA A 1 93 ? 2.107 16.235 -4.470 1.00 78.75 93 ALA A CA 1
ATOM 676 C C . ALA A 1 93 ? 2.695 16.229 -5.893 1.00 78.75 93 ALA A C 1
ATOM 678 O O . ALA A 1 93 ? 3.854 15.879 -6.087 1.00 78.75 93 ALA A O 1
ATOM 679 N N . GLY A 1 94 ? 1.884 16.583 -6.892 1.00 81.44 94 GLY A N 1
ATOM 680 C CA . GLY A 1 94 ? 2.279 16.563 -8.308 1.00 81.44 94 GLY A CA 1
ATOM 681 C C . GLY A 1 94 ? 2.218 15.185 -8.985 1.00 81.44 94 GLY A C 1
ATOM 682 O O . GLY A 1 94 ? 2.148 15.120 -10.210 1.00 81.44 94 GLY A O 1
ATOM 683 N N . ASN A 1 95 ? 2.124 14.084 -8.231 1.00 76.69 95 ASN A N 1
ATOM 684 C CA . ASN A 1 95 ? 2.071 12.725 -8.783 1.00 76.69 95 ASN A CA 1
ATOM 685 C C . ASN A 1 95 ? 0.635 12.295 -9.110 1.00 76.69 95 ASN A C 1
ATOM 687 O O . ASN A 1 95 ? 0.126 11.322 -8.558 1.00 76.69 95 ASN A O 1
ATOM 691 N N . LEU A 1 96 ? -0.037 13.023 -10.009 1.00 78.62 96 LEU A N 1
ATOM 692 C CA . LEU A 1 96 ? -1.461 12.820 -10.318 1.00 78.62 96 LEU A CA 1
ATOM 693 C C . LEU A 1 96 ? -1.797 11.363 -10.666 1.00 78.62 96 LEU A C 1
ATOM 695 O O . LEU A 1 96 ? -2.707 10.781 -10.078 1.00 78.62 96 LEU A O 1
ATOM 699 N N . LEU A 1 97 ? -1.028 10.757 -11.574 1.00 79.44 97 LEU A N 1
ATOM 700 C CA . LEU A 1 97 ? -1.251 9.372 -11.986 1.00 79.44 97 LEU A CA 1
ATOM 701 C C . LEU A 1 97 ? -0.936 8.373 -10.861 1.00 79.44 97 LEU A C 1
ATOM 703 O O . LEU A 1 97 ? -1.687 7.423 -10.666 1.00 79.44 97 LEU A O 1
ATOM 707 N N . GLY A 1 98 ? 0.133 8.600 -10.090 1.00 81.62 98 GLY A N 1
ATOM 708 C CA . GLY A 1 98 ? 0.489 7.742 -8.956 1.00 81.62 98 GLY A CA 1
ATOM 709 C C . GLY A 1 98 ? -0.586 7.749 -7.866 1.00 81.62 98 GLY A C 1
ATOM 710 O O . GLY A 1 98 ? -0.990 6.696 -7.379 1.00 81.62 98 GLY A O 1
ATOM 711 N N . ASN A 1 99 ? -1.121 8.930 -7.555 1.00 79.19 99 ASN A N 1
ATOM 712 C CA . ASN A 1 99 ? -2.222 9.095 -6.610 1.00 79.19 99 ASN A CA 1
ATOM 713 C C . ASN A 1 99 ? -3.489 8.374 -7.092 1.00 79.19 99 ASN A C 1
ATOM 715 O O . ASN A 1 99 ? -4.112 7.651 -6.317 1.00 79.19 99 ASN A O 1
ATOM 719 N N . LEU A 1 100 ? -3.843 8.534 -8.374 1.00 81.31 100 LEU A N 1
ATOM 720 C CA . LEU A 1 100 ? -5.022 7.895 -8.959 1.00 81.31 100 LEU A CA 1
ATOM 721 C C . LEU A 1 100 ? -4.915 6.369 -8.930 1.00 81.31 100 LEU A C 1
ATOM 723 O O . LEU A 1 100 ? -5.823 5.698 -8.445 1.00 81.31 100 LEU A O 1
ATOM 727 N N . LEU A 1 101 ? -3.813 5.818 -9.440 1.00 84.19 101 LEU A N 1
ATOM 728 C CA . LEU A 1 101 ? -3.663 4.370 -9.559 1.00 84.19 101 LEU A CA 1
ATOM 729 C C . LEU A 1 101 ? -3.603 3.699 -8.187 1.00 84.19 101 LEU A C 1
ATOM 731 O O . LEU A 1 101 ? -4.283 2.699 -7.994 1.00 84.19 101 LEU A O 1
ATOM 735 N N . CYS A 1 102 ? -2.906 4.289 -7.212 1.00 80.44 102 CYS A N 1
ATOM 736 C CA . CYS A 1 102 ? -2.930 3.782 -5.842 1.00 80.44 102 CYS A CA 1
ATOM 737 C C . CYS A 1 102 ? -4.329 3.828 -5.195 1.00 80.44 102 CYS A C 1
ATOM 739 O O . CYS A 1 102 ? -4.678 2.945 -4.414 1.00 80.44 102 CYS A O 1
ATOM 741 N N . ALA A 1 103 ? -5.131 4.860 -5.478 1.00 73.50 103 ALA A N 1
ATOM 742 C CA . ALA A 1 103 ? -6.493 4.949 -4.951 1.00 73.50 103 ALA A CA 1
ATOM 743 C C . ALA A 1 103 ? -7.401 3.861 -5.548 1.00 73.50 103 ALA A C 1
ATOM 745 O O . ALA A 1 103 ? -8.212 3.274 -4.834 1.00 73.50 103 ALA A O 1
ATOM 746 N N . ILE A 1 104 ? -7.237 3.562 -6.841 1.00 77.94 104 ILE A N 1
ATOM 747 C CA . ILE A 1 104 ? -7.969 2.486 -7.519 1.00 77.94 104 ILE A CA 1
ATOM 748 C C . ILE A 1 104 ? -7.539 1.117 -6.988 1.00 77.94 104 ILE A C 1
ATOM 750 O O . ILE A 1 104 ? -8.406 0.308 -6.672 1.00 77.94 104 ILE A O 1
ATOM 754 N N . THR A 1 105 ? -6.236 0.847 -6.847 1.00 75.81 105 THR A N 1
ATOM 755 C CA . THR A 1 105 ? -5.775 -0.436 -6.291 1.00 75.81 105 THR A CA 1
ATOM 756 C C . THR A 1 105 ? -6.296 -0.633 -4.870 1.00 75.81 105 THR A C 1
ATOM 758 O O . THR A 1 105 ? -6.888 -1.667 -4.586 1.00 75.81 105 THR A O 1
ATOM 761 N N . GLY A 1 106 ? -6.231 0.400 -4.020 1.00 70.38 106 GLY A N 1
ATOM 762 C CA . GLY A 1 106 ? -6.801 0.339 -2.670 1.00 70.38 106 GLY A CA 1
ATOM 763 C C . GLY A 1 106 ? -8.321 0.120 -2.640 1.00 70.38 106 GLY A C 1
ATOM 764 O O . GLY A 1 106 ? -8.834 -0.500 -1.711 1.00 70.38 106 GLY A O 1
ATOM 765 N N . LEU A 1 107 ? -9.056 0.582 -3.660 1.00 70.69 107 LEU A N 1
ATOM 766 C CA . LEU A 1 107 ? -10.490 0.305 -3.805 1.00 70.69 107 LEU A CA 1
ATOM 767 C C . LEU A 1 107 ? -10.761 -1.157 -4.198 1.00 70.69 107 LEU A C 1
ATOM 769 O O . LEU A 1 107 ? -11.754 -1.733 -3.751 1.00 70.69 107 LEU A O 1
ATOM 773 N N . LEU A 1 108 ? -9.894 -1.747 -5.024 1.00 69.56 108 LEU A N 1
ATOM 774 C CA . LEU A 1 108 ? -10.017 -3.120 -5.523 1.00 69.56 108 LEU A CA 1
ATOM 775 C C . LEU A 1 108 ? -9.507 -4.180 -4.535 1.00 69.56 108 LEU A C 1
ATOM 777 O O . LEU A 1 108 ? -9.979 -5.313 -4.592 1.00 69.56 108 LEU A O 1
ATOM 781 N N . ASP A 1 109 ? -8.647 -3.821 -3.578 1.00 67.38 109 ASP A N 1
ATOM 782 C CA . ASP A 1 109 ? -8.118 -4.716 -2.529 1.00 67.38 109 ASP A CA 1
ATOM 783 C C . ASP A 1 109 ? -9.177 -5.156 -1.484 1.00 67.38 109 ASP A C 1
ATOM 785 O O . ASP A 1 109 ? -8.855 -5.627 -0.393 1.00 67.38 109 ASP A O 1
ATOM 789 N N . GLY A 1 110 ? -10.472 -4.979 -1.770 1.00 57.38 110 GLY A N 1
ATOM 790 C CA . GLY A 1 110 ? -11.580 -5.388 -0.898 1.00 57.38 110 GLY A CA 1
ATOM 791 C C . GLY A 1 110 ? -11.768 -4.510 0.345 1.00 57.38 110 GLY A C 1
ATOM 792 O O . GLY A 1 110 ? -12.683 -4.741 1.134 1.00 57.38 110 GLY A O 1
ATOM 793 N N . THR A 1 111 ? -10.950 -3.468 0.509 1.00 58.34 111 THR A N 1
ATOM 794 C CA . THR A 1 111 ? -11.039 -2.491 1.603 1.00 58.34 111 THR A CA 1
ATOM 795 C C . THR A 1 111 ? -11.633 -1.175 1.116 1.00 58.34 111 THR A C 1
ATOM 797 O O . THR A 1 111 ? -11.102 -0.105 1.404 1.00 58.34 111 THR A O 1
ATOM 800 N N . GLY A 1 112 ? -12.764 -1.238 0.398 1.00 68.06 112 GLY A N 1
ATOM 801 C CA . GLY A 1 112 ? -13.520 -0.045 -0.007 1.00 68.06 112 GLY A CA 1
ATOM 802 C C . GLY A 1 112 ? -13.734 0.940 1.159 1.00 68.06 112 GLY A C 1
ATOM 803 O O . GLY A 1 112 ? -13.444 0.607 2.303 1.00 68.06 112 GLY A O 1
ATOM 804 N N . PRO A 1 113 ? -14.271 2.150 0.948 1.00 69.19 113 PRO A N 1
ATOM 805 C CA . PRO A 1 113 ? -14.308 3.211 1.971 1.00 69.19 113 PRO A CA 1
ATOM 806 C C . PRO A 1 113 ? -14.778 2.774 3.380 1.00 69.19 113 PRO A C 1
ATOM 808 O O . PRO A 1 113 ? -14.316 3.295 4.393 1.00 69.19 113 PRO A O 1
ATOM 811 N N . ILE A 1 114 ? -15.658 1.769 3.451 1.00 70.25 114 ILE A N 1
ATOM 812 C CA . ILE A 1 114 ? -16.109 1.104 4.682 1.00 70.25 114 ILE A CA 1
ATOM 813 C C . ILE A 1 114 ? -14.993 0.299 5.372 1.00 70.25 114 ILE A C 1
ATOM 815 O O . ILE A 1 114 ? -14.865 0.369 6.588 1.00 70.25 114 ILE A O 1
ATOM 819 N N . GLY A 1 115 ? -14.175 -0.451 4.634 1.00 71.44 115 GLY A N 1
ATOM 820 C CA . GLY A 1 115 ? -13.018 -1.181 5.157 1.00 71.44 115 GLY A CA 1
ATOM 821 C C . GLY A 1 115 ? -11.959 -0.250 5.753 1.00 71.44 115 GLY A C 1
ATOM 822 O O . GLY A 1 115 ? -11.460 -0.519 6.845 1.00 71.44 115 GLY A O 1
ATOM 823 N N . GLN A 1 116 ? -11.693 0.889 5.104 1.00 72.56 116 GLN A N 1
ATOM 824 C CA . GLN A 1 116 ? -10.805 1.926 5.650 1.00 72.56 116 GLN A CA 1
ATOM 825 C C . GLN A 1 116 ? -11.370 2.551 6.934 1.00 72.56 116 GLN A C 1
ATOM 827 O O . GLN A 1 116 ? -10.645 2.716 7.916 1.00 72.56 116 GLN A O 1
ATOM 832 N N . LEU A 1 117 ? -12.676 2.838 6.967 1.00 75.62 117 LEU A N 1
ATOM 833 C CA . LEU A 1 117 ? -13.358 3.309 8.175 1.00 75.62 117 LEU A CA 1
ATOM 834 C C . LEU A 1 117 ? -13.292 2.271 9.305 1.00 75.62 117 LEU A C 1
ATOM 836 O O . LEU A 1 117 ? -12.978 2.616 10.440 1.00 75.62 117 LEU A O 1
ATOM 840 N N . VAL A 1 118 ? -13.546 0.996 9.007 1.00 77.19 118 VAL A N 1
ATOM 841 C CA . VAL A 1 118 ? -13.475 -0.101 9.981 1.00 77.19 118 VAL A CA 1
ATOM 842 C C . VAL A 1 118 ? -12.064 -0.235 10.561 1.00 77.19 118 VAL A C 1
ATOM 844 O O . VAL A 1 118 ? -11.921 -0.382 11.774 1.00 77.19 118 VAL A O 1
ATOM 847 N N . ALA A 1 119 ? -11.020 -0.118 9.736 1.00 73.44 119 ALA A N 1
ATOM 848 C CA . ALA A 1 119 ? -9.636 -0.115 10.205 1.00 73.44 119 ALA A CA 1
ATOM 849 C C . ALA A 1 119 ? -9.345 1.073 11.141 1.00 73.44 119 ALA A C 1
ATOM 851 O O . ALA A 1 119 ? -8.789 0.884 12.224 1.00 73.44 119 ALA A O 1
ATOM 852 N N . ALA A 1 120 ? -9.784 2.281 10.778 1.00 76.31 120 ALA A N 1
ATOM 853 C CA . ALA A 1 120 ? -9.623 3.473 11.612 1.00 76.31 120 ALA A CA 1
ATOM 854 C C . ALA A 1 120 ? -10.349 3.352 12.967 1.00 76.31 120 ALA A C 1
ATOM 856 O O . ALA A 1 120 ? -9.792 3.711 14.004 1.00 76.31 120 ALA A O 1
ATOM 857 N N . LEU A 1 121 ? -11.566 2.799 12.979 1.00 80.00 121 LEU A N 1
ATOM 858 C CA . LEU A 1 121 ? -12.340 2.590 14.204 1.00 80.00 121 LEU A CA 1
ATOM 859 C C . LEU A 1 121 ? -11.723 1.516 15.117 1.00 80.00 121 LEU A C 1
ATOM 861 O O . LEU A 1 121 ? -11.742 1.667 16.339 1.00 80.00 121 LEU A O 1
ATOM 865 N N . ASN A 1 122 ? -11.135 0.460 14.547 1.00 76.25 122 ASN A N 1
ATOM 866 C CA . ASN A 1 122 ? -10.414 -0.557 15.318 1.00 76.25 122 ASN A CA 1
ATOM 867 C C . ASN A 1 122 ? -9.140 0.011 15.965 1.00 76.25 122 ASN A C 1
ATOM 869 O O . ASN A 1 122 ? -8.870 -0.277 17.131 1.00 76.25 122 ASN A O 1
ATOM 873 N N . ASN A 1 123 ? -8.407 0.876 15.258 1.00 72.69 123 ASN A N 1
ATOM 874 C CA . ASN A 1 123 ? -7.248 1.575 15.821 1.00 72.69 123 ASN A CA 1
ATOM 875 C C . ASN A 1 123 ? -7.642 2.505 16.984 1.00 72.69 123 ASN A C 1
ATOM 877 O O . ASN A 1 123 ? -6.935 2.563 17.989 1.00 72.69 123 ASN A O 1
ATOM 881 N N . LEU A 1 124 ? -8.789 3.190 16.884 1.00 75.25 124 LEU A N 1
ATOM 882 C CA . LEU A 1 124 ? -9.302 4.053 17.953 1.00 75.25 124 LEU A CA 1
ATOM 883 C C . LEU A 1 124 ? -9.696 3.260 19.207 1.00 75.25 124 LEU A C 1
ATOM 885 O O . LEU A 1 124 ? -9.350 3.673 20.311 1.00 75.25 124 LEU A O 1
ATOM 889 N N . ILE A 1 125 ? -10.376 2.115 19.060 1.00 77.94 125 ILE A N 1
ATOM 890 C CA . ILE A 1 125 ? -10.667 1.237 20.208 1.00 77.94 125 ILE A CA 1
ATOM 891 C C . ILE A 1 125 ? -9.367 0.802 20.878 1.00 77.94 125 ILE A C 1
ATOM 893 O O . ILE A 1 125 ? -9.267 0.915 22.094 1.00 77.94 125 ILE A O 1
ATOM 897 N N . GLY A 1 126 ? -8.371 0.367 20.098 1.00 64.25 126 GLY A N 1
ATOM 898 C CA . GLY A 1 126 ? -7.072 -0.046 20.630 1.00 64.25 126 GLY A CA 1
ATOM 899 C C . GLY A 1 126 ? -6.384 1.048 21.451 1.00 64.25 126 GLY A C 1
ATOM 900 O O . GLY A 1 126 ? -5.818 0.766 22.504 1.00 64.25 126 GLY A O 1
ATOM 901 N N . ALA A 1 127 ? -6.469 2.307 21.015 1.00 61.88 127 ALA A N 1
ATOM 902 C CA . ALA A 1 127 ? -5.920 3.443 21.753 1.00 61.88 127 ALA A CA 1
ATOM 903 C C . ALA A 1 127 ? -6.663 3.714 23.075 1.00 61.88 127 ALA A C 1
ATOM 905 O O . ALA A 1 127 ? -6.028 4.045 24.071 1.00 61.88 127 ALA A O 1
ATOM 906 N N . LEU A 1 128 ? -7.989 3.546 23.097 1.00 69.75 128 LEU A N 1
ATOM 907 C CA . LEU A 1 128 ? -8.822 3.776 24.284 1.00 69.75 128 LEU A CA 1
ATOM 908 C C . LEU A 1 128 ? -8.807 2.607 25.277 1.00 69.75 128 LEU A C 1
ATOM 910 O O . LEU A 1 128 ? -9.025 2.825 26.460 1.00 69.75 128 LEU A O 1
ATOM 914 N N . SER A 1 129 ? -8.566 1.375 24.820 1.00 68.56 129 SER A N 1
ATOM 915 C CA . SER A 1 129 ? -8.448 0.194 25.688 1.00 68.56 129 SER A CA 1
ATOM 916 C C . SER A 1 129 ? -7.092 0.076 26.388 1.00 68.56 129 SER A C 1
ATOM 918 O O . SER A 1 129 ? -6.953 -0.727 27.305 1.00 68.56 129 SER A O 1
ATOM 920 N N . ASN A 1 130 ? -6.095 0.832 25.923 1.00 52.50 130 ASN A N 1
ATOM 921 C CA . ASN A 1 130 ? -4.755 0.903 26.510 1.00 52.50 130 ASN A CA 1
ATOM 922 C C . ASN A 1 130 ? -4.582 2.114 27.450 1.00 52.50 130 ASN A C 1
ATOM 924 O O . ASN A 1 130 ? -3.455 2.413 27.848 1.00 52.50 130 ASN A O 1
ATOM 928 N N . LEU A 1 131 ? -5.677 2.811 27.764 1.00 51.03 131 LEU A N 1
ATOM 929 C CA . LEU A 1 131 ? -5.753 3.899 28.737 1.00 51.03 131 LEU A CA 1
ATOM 930 C C . LEU A 1 131 ? -6.445 3.396 30.010 1.00 51.03 131 LEU A C 1
ATOM 932 O O . LEU A 1 131 ? -5.973 3.764 31.106 1.00 51.03 131 LEU A O 1
#

Sequence (131 aa):
MTITRFVARDNEAVAVGNLTIPTATGAMVMPVAMNVVRGTAQLTQQATPAQITQQATCQILNLTLAPLTLNLLGLVVEIPNPVVLNIFAVQGAGNLLGNLLCAITGLLDGTGPIGQLVAALNNLIGALSNL

Radius of gyration: 24.98 Å; chains: 1; bounding box: 52×31×81 Å

pLDDT: mean 77.17, std 16.11, range [35.78, 95.0]

Secondary structure (DSSP, 8-state):
-EEEEEEEETTEEEEEEEEEEEETTEEEEEEEEEE---------------------EEEEEEEEEPPEEEEETTEEEEE-SPEEEEEEEE-STT-HHHHHHHHHHHHHTT--HHHHHHHHHHHHHHHHHT-